Protein AF-A0A7C6NP45-F1 (afdb_monomer)

pLDDT: mean 85.66, std 11.0, range [50.69, 97.44]

Secondary structure (DSSP, 8-state):
-HHHHHHHHHHHHHHHHHHHHHHHHHHHHHHHHHHHHHHHHHHHHHHHHHHHHHHHHHHHHTTPPEEEEEE-TTSSEEEEEETTS-EEEEEPPTT-

Solvent-accessible surface area (backbone atoms only — not comparable to full-atom values): 5478 Å² total; per-residue (Å²): 109,74,68,61,52,51,53,53,53,53,53,51,52,55,54,61,67,57,54,67,58,54,57,54,54,51,52,52,50,52,51,50,52,53,51,48,54,52,50,54,51,50,50,53,51,48,54,53,49,53,52,38,51,52,55,50,52,53,32,56,76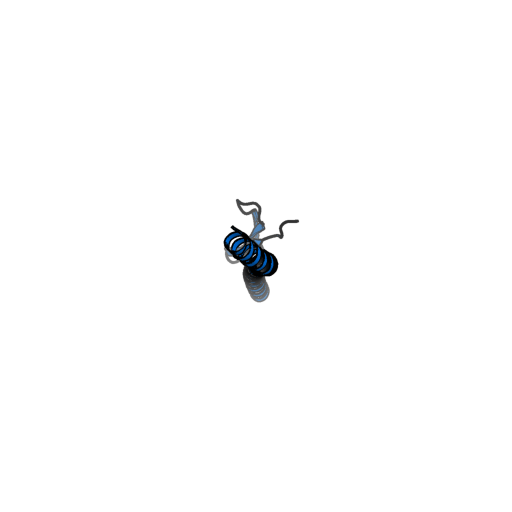,69,68,48,46,80,75,49,73,43,73,38,96,82,68,50,32,34,40,36,31,33,68,84,73,49,76,46,64,49,73,53,62,100,82,107

Nearest PDB structures (foldseek):
  3k8r-assembly1_B  TM=7.438E-01  e=5.527E-01  Rhodospirillum rubrum ATCC 11170
  2x8n-assembly1_A  TM=5.536E-01  e=4.846E-01  Chromobacterium violaceum ATCC 12472
  4jpd-assembly1_A  TM=4.146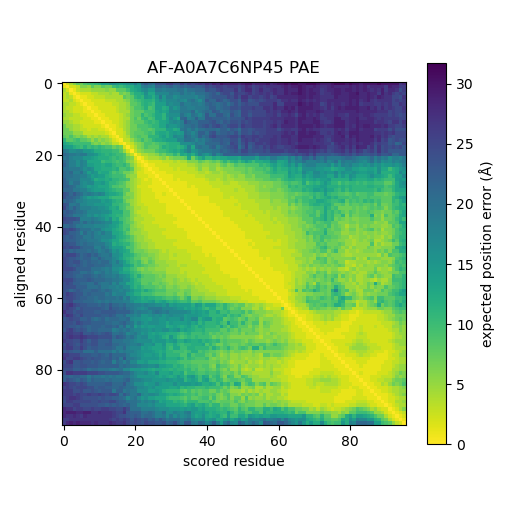E-01  e=4.249E-01  Burkholderia cenocepacia J2315
  1zsw-assembly1_A  TM=4.793E-01  e=9.339E+00  Bacillus cereus ATCC 14579
  5gjq-assembly1_J  TM=3.763E-01  e=6.722E+00  Homo sapiens

Mean predicted aligned error: 11.63 Å

Sequence (96 aa):
MKRFFTTIVLAAMIILAGCTDLDDVQRQLDELKARLKSVEQLTSNANSEITSIKALIDAVNKKLSVVSYKELADKSGYELTLSDGGKITLKHGAKG

Radius of gyration: 28.8 Å; Cα contacts (8 Å, |Δi|>4): 61; chains: 1; bounding box: 62×21×78 Å

Structure (mmCIF, N/CA/C/O backbone):
data_AF-A0A7C6NP45-F1
#
_entry.id   AF-A0A7C6NP45-F1
#
loop_
_atom_site.group_PDB
_atom_site.id
_atom_site.type_symbol
_atom_site.label_atom_id
_atom_site.label_alt_id
_atom_site.label_comp_id
_atom_site.label_asym_id
_atom_site.labe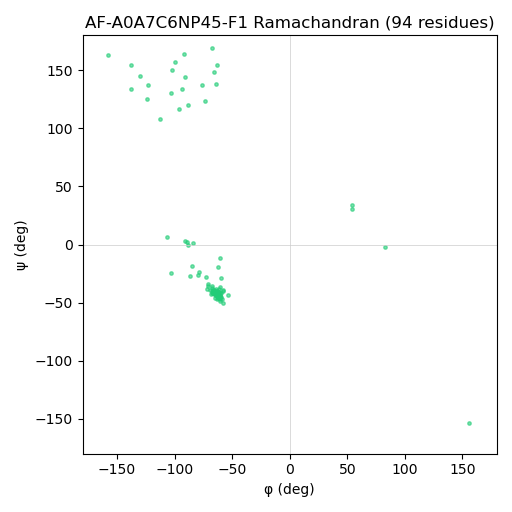l_entity_id
_atom_site.label_seq_id
_atom_site.pdbx_PDB_ins_code
_atom_site.Cartn_x
_atom_site.Cartn_y
_atom_site.Cartn_z
_atom_site.occupancy
_atom_site.B_iso_or_equiv
_atom_site.auth_seq_id
_atom_site.auth_comp_id
_atom_site.auth_asym_id
_atom_site.auth_atom_id
_atom_site.pdbx_PDB_model_num
ATOM 1 N N . MET A 1 1 ? 39.974 9.590 -53.959 1.00 56.81 1 MET A N 1
ATOM 2 C CA 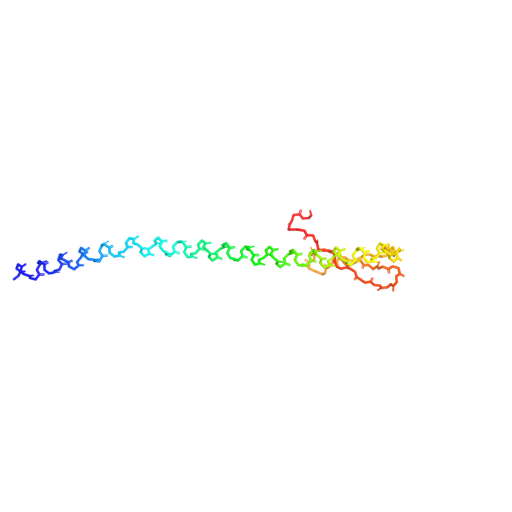. MET A 1 1 ? 38.918 8.614 -53.595 1.00 56.81 1 MET A CA 1
ATOM 3 C C . MET A 1 1 ? 39.355 7.576 -52.561 1.00 56.81 1 MET A C 1
ATOM 5 O O . MET A 1 1 ? 38.641 7.434 -51.581 1.00 56.81 1 MET A O 1
ATOM 9 N N . LYS A 1 2 ? 40.518 6.909 -52.692 1.00 60.75 2 LYS A N 1
ATOM 10 C CA . LYS A 1 2 ? 40.954 5.871 -51.725 1.00 60.75 2 LYS A CA 1
ATOM 11 C C . LYS A 1 2 ? 40.967 6.330 -50.255 1.00 60.75 2 LYS A C 1
ATOM 13 O O . LYS A 1 2 ? 40.446 5.619 -49.414 1.00 60.75 2 LYS A O 1
ATOM 18 N N . ARG A 1 3 ? 41.470 7.538 -49.956 1.00 66.12 3 ARG A N 1
ATOM 19 C CA . ARG A 1 3 ? 41.552 8.054 -48.570 1.00 66.12 3 ARG A CA 1
ATOM 20 C C . ARG A 1 3 ? 40.203 8.417 -47.946 1.00 66.12 3 ARG A C 1
ATOM 22 O O . ARG A 1 3 ? 40.022 8.176 -46.763 1.00 66.12 3 ARG A O 1
ATOM 29 N N . PHE A 1 4 ? 39.260 8.908 -48.753 1.00 76.19 4 PHE A N 1
ATOM 30 C CA . PHE A 1 4 ? 37.878 9.157 -48.324 1.00 76.19 4 PHE A CA 1
ATOM 31 C C . PHE A 1 4 ? 37.147 7.853 -47.983 1.00 76.19 4 PHE A C 1
ATOM 33 O O . PHE A 1 4 ? 36.429 7.780 -46.990 1.00 76.19 4 PHE A O 1
ATOM 40 N N . PHE A 1 5 ? 37.378 6.801 -48.771 1.00 77.56 5 PHE A N 1
ATOM 41 C CA . PHE A 1 5 ? 36.843 5.473 -48.476 1.00 77.56 5 PHE A CA 1
ATOM 42 C C . PHE A 1 5 ? 37.414 4.911 -47.169 1.00 77.56 5 PHE A C 1
ATOM 44 O O . PHE A 1 5 ? 36.664 4.406 -46.340 1.00 77.56 5 PHE A O 1
ATOM 51 N N . THR A 1 6 ? 38.723 5.059 -46.942 1.00 80.06 6 THR A N 1
ATOM 52 C CA . THR A 1 6 ? 39.369 4.607 -45.701 1.00 80.06 6 THR A CA 1
ATOM 53 C C . THR A 1 6 ? 38.810 5.315 -44.463 1.00 80.06 6 THR A C 1
ATOM 55 O O . THR A 1 6 ? 38.562 4.660 -43.455 1.00 80.06 6 THR A O 1
ATOM 58 N N . THR A 1 7 ? 38.552 6.625 -44.532 1.00 83.12 7 THR A N 1
ATOM 59 C CA . THR A 1 7 ? 37.968 7.375 -43.407 1.00 83.12 7 THR A CA 1
ATOM 60 C C . THR A 1 7 ? 36.524 6.975 -43.104 1.00 83.12 7 THR A C 1
ATOM 62 O O . THR A 1 7 ? 36.160 6.884 -41.937 1.00 83.12 7 THR A O 1
ATOM 65 N N . ILE A 1 8 ? 35.713 6.683 -44.128 1.00 83.81 8 ILE A N 1
ATOM 66 C CA . ILE A 1 8 ? 34.320 6.240 -43.943 1.00 83.81 8 ILE A CA 1
ATOM 67 C C . ILE A 1 8 ? 34.273 4.851 -43.294 1.00 83.81 8 ILE A C 1
ATOM 69 O O . ILE A 1 8 ? 33.489 4.627 -42.377 1.00 83.81 8 ILE A O 1
ATOM 73 N N . VAL A 1 9 ? 35.148 3.936 -43.720 1.00 81.75 9 VAL A N 1
ATOM 74 C CA . VAL A 1 9 ? 35.242 2.586 -43.141 1.00 81.75 9 VAL A CA 1
ATOM 75 C C . VAL A 1 9 ? 35.678 2.637 -41.674 1.00 81.75 9 VAL A C 1
ATOM 77 O O . VAL A 1 9 ? 35.107 1.933 -40.845 1.00 81.75 9 VAL A O 1
ATOM 80 N N . LEU A 1 10 ? 36.636 3.502 -41.328 1.00 78.31 10 LEU A N 1
ATOM 81 C CA . LEU A 1 10 ? 37.089 3.662 -39.944 1.00 78.31 10 LEU A CA 1
ATOM 82 C C . LEU A 1 10 ? 35.990 4.257 -39.046 1.00 78.31 10 LEU A C 1
ATOM 84 O O . LEU A 1 10 ? 35.778 3.776 -37.937 1.00 78.31 10 LEU A O 1
ATOM 88 N N . ALA A 1 11 ? 35.248 5.253 -39.541 1.00 78.75 11 ALA A N 1
ATOM 89 C CA . ALA A 1 11 ? 34.110 5.828 -38.825 1.00 78.75 11 ALA A CA 1
ATOM 90 C C . ALA A 1 11 ? 32.985 4.800 -38.612 1.00 78.75 11 ALA A C 1
ATOM 92 O O . ALA A 1 11 ? 32.432 4.716 -37.519 1.00 78.75 11 ALA A O 1
ATOM 93 N N . ALA A 1 12 ? 32.692 3.967 -39.616 1.00 75.25 12 ALA A N 1
ATOM 94 C 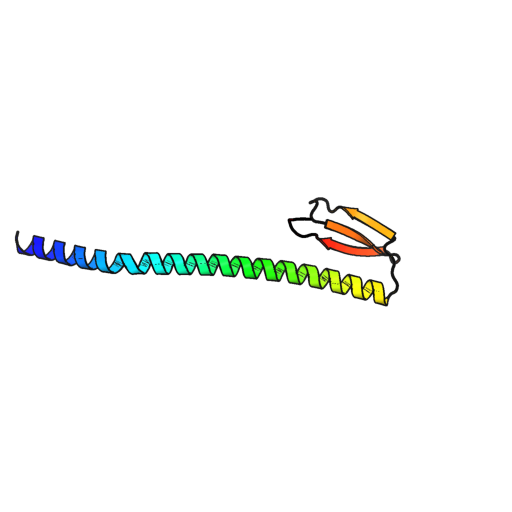CA . ALA A 1 12 ? 31.704 2.896 -39.496 1.00 75.25 12 ALA A CA 1
ATOM 95 C C . ALA A 1 12 ? 32.105 1.845 -38.444 1.00 75.25 12 ALA A C 1
ATOM 97 O O . ALA A 1 12 ? 31.256 1.419 -37.668 1.00 75.25 12 ALA A O 1
ATOM 98 N N . MET A 1 13 ? 33.388 1.472 -38.352 1.00 70.44 13 MET A N 1
ATOM 99 C CA . MET A 1 13 ? 33.862 0.549 -37.307 1.00 70.44 13 MET A CA 1
ATOM 100 C C . MET A 1 13 ? 33.710 1.125 -35.892 1.00 70.44 13 MET A C 1
ATOM 102 O O . MET A 1 13 ? 33.333 0.395 -34.979 1.00 70.44 13 MET A O 1
ATOM 106 N N . ILE A 1 14 ? 33.957 2.427 -35.706 1.00 70.12 14 ILE A N 1
ATOM 107 C CA . ILE A 1 14 ? 33.796 3.098 -34.404 1.00 70.12 14 ILE A CA 1
ATOM 108 C C . ILE A 1 14 ? 32.318 3.128 -33.984 1.00 70.12 14 ILE A C 1
ATOM 110 O O . ILE A 1 14 ? 32.001 2.873 -32.825 1.00 70.12 14 ILE A O 1
ATOM 114 N N . ILE A 1 15 ? 31.406 3.384 -34.926 1.00 69.31 15 ILE A N 1
ATOM 115 C CA . ILE A 1 15 ? 29.958 3.398 -34.665 1.00 69.31 15 ILE A CA 1
ATOM 116 C C . ILE A 1 15 ? 29.446 1.992 -34.311 1.00 69.31 15 ILE A C 1
ATOM 118 O O . ILE A 1 15 ? 28.632 1.848 -33.400 1.00 69.31 15 ILE A O 1
ATOM 122 N N . LEU A 1 16 ? 29.950 0.953 -34.988 1.00 63.78 16 LEU A N 1
ATOM 123 C CA . LEU A 1 16 ? 29.577 -0.439 -34.716 1.00 63.78 16 LEU A CA 1
ATOM 124 C C . LEU A 1 16 ? 30.078 -0.929 -33.349 1.00 63.78 16 LEU A C 1
ATOM 126 O O . LEU A 1 16 ? 29.360 -1.668 -32.684 1.00 63.78 16 LEU A O 1
ATOM 130 N N . ALA A 1 17 ? 31.260 -0.490 -32.904 1.00 64.00 17 ALA A N 1
ATOM 131 C CA . ALA A 1 17 ? 31.780 -0.816 -31.574 1.00 64.00 17 ALA A CA 1
ATOM 132 C C . ALA A 1 17 ? 31.052 -0.071 -30.437 1.00 64.00 17 ALA A C 1
ATOM 134 O O . ALA A 1 17 ? 30.985 -0.577 -29.324 1.00 64.00 17 ALA A O 1
ATOM 135 N N . GLY A 1 18 ? 30.499 1.120 -30.700 1.00 62.44 18 GLY A N 1
ATOM 136 C CA . GLY A 1 18 ? 29.785 1.920 -29.697 1.00 62.44 18 GLY A CA 1
ATOM 137 C C . GLY A 1 18 ? 28.305 1.563 -29.499 1.00 62.44 18 GLY A C 1
ATOM 138 O O . GLY A 1 18 ? 27.731 1.929 -28.478 1.00 62.44 18 GLY A O 1
ATOM 139 N N . CYS A 1 19 ? 27.670 0.865 -30.449 1.00 62.38 19 CYS A N 1
ATOM 140 C CA . CYS A 1 19 ? 26.242 0.526 -30.355 1.00 62.38 19 CYS A CA 1
ATOM 141 C C . CYS A 1 19 ? 25.938 -0.656 -29.421 1.00 62.38 19 CYS A C 1
ATOM 143 O O . CYS A 1 19 ? 24.825 -0.744 -28.918 1.00 62.38 19 CYS A O 1
ATOM 145 N N . THR A 1 20 ? 26.887 -1.560 -29.162 1.00 59.88 20 THR A N 1
ATOM 146 C CA . THR A 1 20 ? 26.600 -2.809 -28.430 1.00 59.88 20 THR A CA 1
ATOM 147 C C . THR A 1 20 ? 26.515 -2.655 -26.910 1.00 59.88 20 THR A C 1
ATOM 149 O O . THR A 1 20 ? 25.805 -3.428 -26.276 1.00 59.88 20 THR A O 1
ATOM 152 N N . ASP A 1 21 ? 27.182 -1.661 -26.318 1.00 64.38 21 ASP A N 1
ATOM 153 C CA . ASP A 1 21 ? 27.138 -1.423 -24.863 1.00 64.38 21 ASP A CA 1
ATOM 154 C C . ASP A 1 21 ? 25.950 -0.547 -24.431 1.00 64.38 21 ASP A C 1
ATOM 156 O O . ASP A 1 21 ? 25.459 -0.659 -23.308 1.00 64.38 21 ASP A O 1
ATOM 160 N N . LEU A 1 22 ? 25.452 0.320 -25.318 1.00 71.38 22 LEU A N 1
ATOM 161 C CA . LEU A 1 22 ? 24.358 1.238 -24.987 1.00 71.38 22 LEU A CA 1
ATOM 162 C C . LEU A 1 22 ? 23.029 0.501 -24.774 1.00 71.38 22 LEU A C 1
ATOM 164 O O . LEU A 1 22 ? 22.301 0.833 -23.837 1.00 71.38 22 LEU A O 1
ATOM 168 N N . ASP A 1 23 ? 22.745 -0.519 -25.584 1.00 78.06 23 ASP A N 1
ATOM 169 C CA . ASP A 1 23 ? 21.518 -1.315 -25.472 1.00 78.06 23 ASP A CA 1
ATOM 170 C C . ASP A 1 23 ? 21.486 -2.143 -24.177 1.00 78.06 23 ASP A C 1
ATOM 172 O O . ASP A 1 23 ? 20.448 -2.226 -23.513 1.00 78.06 23 ASP A O 1
ATOM 176 N N . ASP A 1 24 ? 22.616 -2.729 -23.766 1.00 83.06 24 ASP A N 1
ATOM 177 C CA . ASP A 1 24 ? 22.658 -3.527 -22.535 1.00 83.06 24 ASP A CA 1
ATOM 178 C C . ASP A 1 24 ? 22.561 -2.643 -21.283 1.00 83.06 24 ASP A C 1
ATOM 180 O O . ASP A 1 24 ? 21.826 -2.972 -20.350 1.00 83.06 24 ASP A O 1
ATOM 184 N N . VAL A 1 25 ? 23.190 -1.461 -21.291 1.00 84.12 25 VAL A N 1
ATOM 185 C CA . VAL A 1 25 ? 23.035 -0.465 -20.218 1.00 84.12 25 VAL A CA 1
ATOM 186 C C . VAL A 1 25 ? 21.586 0.019 -20.110 1.00 84.12 25 VAL A C 1
ATOM 188 O O . VAL A 1 25 ? 21.058 0.136 -19.002 1.00 84.12 25 VAL A O 1
ATOM 191 N N . GLN A 1 26 ? 20.911 0.270 -21.235 1.00 85.62 26 GLN A N 1
ATOM 192 C CA . GLN A 1 26 ? 19.492 0.636 -21.235 1.00 85.62 26 GLN A CA 1
ATOM 193 C C . GLN A 1 26 ? 18.621 -0.483 -20.660 1.00 85.62 26 GLN A C 1
ATOM 195 O O . GLN A 1 26 ? 17.769 -0.219 -19.809 1.00 85.62 26 GLN A O 1
ATOM 200 N N . ARG A 1 27 ? 18.878 -1.738 -21.045 1.00 87.56 27 ARG A N 1
ATOM 201 C CA . ARG A 1 27 ? 18.139 -2.891 -20.523 1.00 87.56 27 ARG A CA 1
ATOM 202 C C . ARG A 1 27 ? 18.322 -3.058 -19.015 1.00 87.56 27 ARG A C 1
ATOM 204 O O . ARG A 1 27 ? 17.339 -3.266 -18.305 1.00 87.56 27 ARG A O 1
ATOM 211 N N . GLN A 1 28 ? 19.550 -2.915 -18.517 1.00 90.88 28 GLN A N 1
ATOM 212 C CA . GLN A 1 28 ? 19.834 -2.954 -17.080 1.00 90.88 28 GLN A CA 1
ATOM 213 C C . GLN A 1 28 ? 19.128 -1.809 -16.340 1.00 90.88 28 GLN A C 1
ATOM 215 O O . GLN A 1 28 ? 18.527 -2.030 -15.289 1.00 90.88 28 GLN A O 1
ATOM 220 N N . LEU A 1 29 ? 19.136 -0.591 -16.894 1.00 92.19 29 LEU A N 1
ATOM 221 C CA . LEU A 1 29 ? 18.418 0.547 -16.313 1.00 92.19 29 LEU A CA 1
ATOM 222 C C . LEU A 1 29 ? 16.912 0.298 -16.225 1.00 92.19 29 LEU A C 1
ATOM 224 O O . LEU A 1 29 ? 16.297 0.633 -15.212 1.00 92.19 29 LEU A O 1
ATOM 228 N N . ASP A 1 30 ? 16.310 -0.284 -17.256 1.00 94.38 30 ASP A N 1
ATOM 229 C CA . ASP A 1 30 ? 14.877 -0.567 -17.258 1.00 94.38 30 ASP A CA 1
ATOM 230 C C . ASP A 1 30 ? 14.509 -1.702 -16.294 1.00 94.38 30 ASP A C 1
ATOM 232 O O . ASP A 1 30 ? 13.497 -1.602 -15.593 1.00 94.38 30 ASP A O 1
ATOM 236 N N . GLU A 1 31 ? 15.364 -2.717 -16.150 1.00 95.50 31 GLU A N 1
ATOM 237 C CA . GLU A 1 31 ? 15.212 -3.735 -15.106 1.00 95.50 31 GLU A CA 1
ATOM 238 C C . GLU A 1 31 ? 15.298 -3.115 -13.703 1.00 95.50 31 GLU A C 1
ATOM 240 O O . GLU A 1 31 ? 14.447 -3.378 -12.848 1.00 95.50 31 GLU A O 1
ATOM 245 N N . LEU A 1 32 ? 16.286 -2.247 -13.462 1.00 95.31 32 LEU A N 1
ATOM 246 C CA . LEU A 1 32 ? 16.443 -1.556 -12.184 1.00 95.31 32 LEU A CA 1
ATOM 247 C C . LEU A 1 32 ? 15.219 -0.694 -11.861 1.00 95.31 32 LEU A C 1
ATOM 249 O O . LEU A 1 32 ? 14.719 -0.756 -10.738 1.00 95.31 32 LEU A O 1
ATOM 253 N N . LYS A 1 33 ? 14.690 0.060 -12.833 1.00 95.25 33 LYS A N 1
ATOM 254 C CA . LYS A 1 33 ? 13.451 0.838 -12.659 1.00 95.25 33 LYS A CA 1
ATOM 255 C C . LYS A 1 33 ? 12.261 -0.059 -12.325 1.00 95.25 33 LYS A C 1
ATOM 257 O O . LYS A 1 33 ? 11.483 0.273 -11.431 1.00 95.25 33 LYS A O 1
ATOM 262 N N . ALA A 1 34 ? 12.112 -1.191 -13.013 1.00 96.81 34 ALA A N 1
ATOM 263 C CA . ALA A 1 34 ? 11.022 -2.130 -12.755 1.00 96.81 34 ALA A CA 1
ATOM 264 C C . ALA A 1 34 ? 11.105 -2.710 -11.335 1.00 96.81 34 ALA A C 1
ATOM 266 O O . ALA A 1 34 ? 10.104 -2.753 -10.614 1.00 96.81 34 ALA A O 1
ATOM 267 N N . ARG A 1 35 ? 12.311 -3.090 -10.898 1.00 97.06 35 ARG A N 1
ATOM 268 C CA . ARG A 1 35 ? 12.564 -3.580 -9.539 1.00 97.06 35 ARG A CA 1
ATOM 269 C C . ARG A 1 35 ? 12.322 -2.500 -8.489 1.00 97.06 35 ARG A C 1
ATOM 271 O O . ARG A 1 35 ? 11.670 -2.790 -7.491 1.00 97.06 35 ARG A O 1
ATOM 278 N N . LEU A 1 36 ? 12.777 -1.268 -8.727 1.00 97.44 36 LEU A N 1
ATOM 279 C CA . LEU A 1 36 ? 12.538 -0.129 -7.836 1.00 97.44 36 LEU A CA 1
ATOM 280 C C . LEU A 1 36 ? 11.035 0.097 -7.641 1.00 97.44 36 LEU A C 1
ATOM 282 O O . LEU A 1 36 ? 10.560 0.099 -6.509 1.00 97.44 36 LEU A O 1
ATOM 286 N N . LYS A 1 37 ? 10.272 0.161 -8.738 1.00 96.75 37 LYS A N 1
ATOM 287 C CA . LYS A 1 37 ? 8.813 0.315 -8.697 1.00 96.75 37 LYS A CA 1
ATOM 288 C C . LYS A 1 37 ? 8.136 -0.815 -7.917 1.00 96.75 37 LYS A C 1
ATOM 290 O O . LY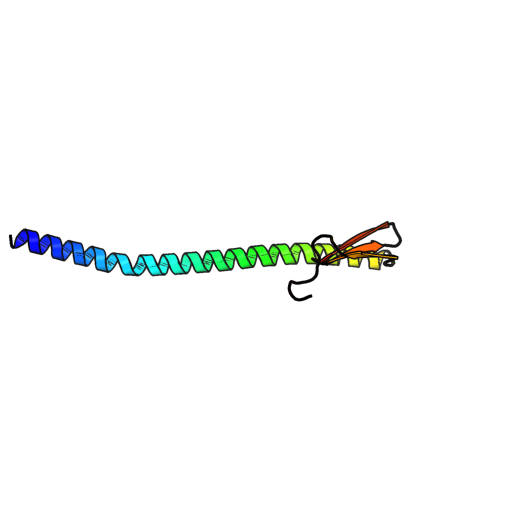S A 1 37 ? 7.204 -0.577 -7.153 1.00 96.75 37 LYS A O 1
ATOM 295 N N . SER A 1 38 ? 8.606 -2.052 -8.084 1.00 95.75 38 SER A N 1
ATOM 296 C CA . SER A 1 38 ? 8.090 -3.192 -7.320 1.00 95.75 38 SER A CA 1
ATOM 297 C C . SER A 1 38 ? 8.382 -3.066 -5.822 1.00 95.75 38 SER A C 1
ATOM 299 O O . SER A 1 38 ? 7.525 -3.409 -5.008 1.00 95.75 38 SER A O 1
ATOM 301 N N . VAL A 1 39 ? 9.570 -2.585 -5.446 1.00 97.44 39 VAL A N 1
ATOM 302 C CA . VAL A 1 39 ? 9.957 -2.373 -4.043 1.00 97.44 39 VAL A CA 1
ATOM 303 C C . VAL A 1 39 ? 9.154 -1.234 -3.417 1.00 97.44 39 VAL A C 1
ATOM 305 O O . VAL A 1 39 ? 8.671 -1.380 -2.294 1.00 97.44 39 VAL A O 1
ATOM 308 N N . GLU A 1 40 ? 8.953 -0.130 -4.137 1.00 96.44 40 GLU A N 1
ATOM 309 C CA . GLU A 1 40 ? 8.110 0.988 -3.697 1.00 96.44 40 GLU A CA 1
ATOM 310 C C . GLU A 1 40 ? 6.671 0.527 -3.440 1.00 96.44 40 GLU A C 1
ATOM 312 O O . GLU A 1 40 ? 6.109 0.799 -2.375 1.00 96.44 40 GLU A O 1
ATOM 317 N N . GLN A 1 41 ? 6.098 -0.249 -4.366 1.00 95.00 41 GLN A N 1
ATOM 318 C CA . GLN A 1 41 ? 4.754 -0.802 -4.211 1.00 95.00 41 GLN A CA 1
ATOM 319 C C . GLN A 1 41 ? 4.662 -1.752 -3.010 1.00 95.00 41 GLN A C 1
ATOM 321 O O . GLN A 1 41 ? 3.722 -1.654 -2.221 1.00 95.00 41 GLN A O 1
ATOM 326 N N . LEU A 1 42 ? 5.637 -2.652 -2.844 1.00 94.50 42 LEU A N 1
ATOM 327 C CA . LEU A 1 42 ? 5.656 -3.598 -1.728 1.00 94.50 42 LEU A CA 1
ATOM 328 C C . LEU A 1 42 ? 5.779 -2.873 -0.382 1.00 94.50 42 LEU A C 1
ATOM 330 O O . LEU A 1 42 ? 5.081 -3.217 0.568 1.00 94.50 42 LEU A O 1
ATOM 334 N N . THR A 1 43 ? 6.613 -1.836 -0.318 1.00 95.75 43 THR A N 1
ATOM 335 C CA . THR A 1 43 ? 6.795 -1.010 0.883 1.00 95.75 43 THR A CA 1
ATOM 336 C C . THR A 1 43 ? 5.514 -0.253 1.230 1.00 95.75 43 THR A C 1
ATOM 338 O O . THR A 1 43 ? 5.115 -0.207 2.393 1.00 95.75 43 THR A O 1
ATOM 341 N N . SER A 1 44 ? 4.832 0.309 0.228 1.00 93.00 44 SER A N 1
ATOM 342 C CA . SER A 1 44 ? 3.542 0.981 0.415 1.00 93.00 44 SER A CA 1
ATOM 343 C C . SER A 1 44 ? 2.479 0.024 0.965 1.00 93.00 44 SER A C 1
ATOM 345 O O . SER A 1 44 ? 1.821 0.335 1.962 1.00 93.00 44 SER A O 1
ATOM 347 N N . ASN A 1 45 ? 2.372 -1.172 0.377 1.00 90.00 45 ASN A N 1
ATOM 348 C CA . ASN A 1 45 ? 1.451 -2.209 0.836 1.00 90.00 45 ASN A CA 1
ATOM 349 C C . ASN A 1 45 ? 1.765 -2.629 2.280 1.00 90.00 45 ASN A C 1
ATOM 351 O O . ASN A 1 45 ? 0.874 -2.603 3.126 1.00 90.00 45 ASN A O 1
ATOM 355 N N . ALA A 1 46 ? 3.034 -2.916 2.588 1.00 91.06 46 ALA A N 1
ATOM 356 C CA . ALA A 1 46 ? 3.465 -3.308 3.928 1.00 91.06 46 ALA A CA 1
ATOM 357 C C . ALA A 1 46 ? 3.160 -2.226 4.977 1.00 91.06 46 ALA A C 1
ATOM 359 O O . ALA A 1 46 ? 2.666 -2.536 6.059 1.00 91.06 46 ALA A O 1
ATOM 360 N N . ASN A 1 47 ? 3.383 -0.946 4.663 1.00 94.00 47 ASN A N 1
ATOM 361 C CA . ASN A 1 47 ? 3.047 0.157 5.568 1.00 94.00 47 ASN A CA 1
ATOM 362 C C . ASN A 1 47 ? 1.537 0.241 5.846 1.00 94.00 47 ASN A C 1
ATOM 364 O O . ASN A 1 47 ? 1.126 0.476 6.989 1.00 94.00 47 ASN A O 1
ATOM 368 N N . SER A 1 48 ? 0.707 0.026 4.821 1.00 88.62 48 SER A N 1
ATOM 369 C CA . SER A 1 48 ? -0.748 -0.040 4.982 1.00 88.62 48 SER A CA 1
ATOM 370 C C . SER A 1 48 ? -1.156 -1.220 5.869 1.00 88.62 48 SER A C 1
ATOM 372 O O . SER A 1 48 ? -1.933 -1.036 6.802 1.00 88.62 48 SER A O 1
ATOM 374 N N . GLU A 1 49 ? -0.610 -2.411 5.622 1.00 89.94 49 GLU A N 1
ATOM 375 C CA . GLU A 1 49 ? -0.903 -3.617 6.404 1.00 89.94 49 GLU A CA 1
ATOM 376 C C . GLU A 1 49 ? -0.460 -3.480 7.866 1.00 89.94 49 GLU A C 1
ATOM 378 O O . GLU A 1 49 ? -1.238 -3.777 8.771 1.00 89.94 49 GLU A O 1
ATOM 383 N N . ILE A 1 50 ? 0.741 -2.948 8.127 1.00 93.94 50 ILE A N 1
ATOM 384 C CA . ILE A 1 50 ? 1.239 -2.672 9.487 1.00 93.94 50 ILE A CA 1
ATOM 385 C C . ILE A 1 50 ? 0.291 -1.732 10.236 1.00 93.94 50 ILE A C 1
ATOM 387 O O . ILE A 1 50 ? 0.054 -1.915 11.431 1.00 93.94 50 ILE A O 1
ATOM 391 N N . THR A 1 51 ? -0.255 -0.728 9.551 1.00 90.75 51 THR A N 1
ATOM 392 C CA . THR A 1 51 ? -1.199 0.219 10.155 1.00 90.75 51 THR A CA 1
ATOM 393 C C . THR A 1 51 ? -2.485 -0.492 10.572 1.00 90.75 51 THR A C 1
ATOM 395 O O . THR A 1 51 ? -2.929 -0.333 11.711 1.00 90.75 51 THR A O 1
ATOM 398 N N . SER A 1 52 ? -3.040 -1.338 9.700 1.00 89.56 52 SER A N 1
ATOM 399 C CA . SER A 1 52 ? -4.208 -2.164 10.021 1.00 89.56 52 SER A CA 1
ATOM 400 C C . SER A 1 52 ? -3.923 -3.136 11.173 1.00 89.56 52 SER A C 1
ATOM 402 O O . SER A 1 52 ? -4.725 -3.234 12.098 1.00 89.56 52 SER A O 1
ATOM 404 N N . ILE A 1 53 ? -2.763 -3.804 11.179 1.00 92.25 53 ILE A N 1
ATOM 405 C CA . ILE A 1 53 ? -2.361 -4.730 12.252 1.00 92.25 53 ILE A CA 1
ATOM 406 C C . ILE A 1 53 ? -2.253 -4.004 13.596 1.00 92.25 53 ILE A C 1
ATOM 408 O O . ILE A 1 53 ? -2.768 -4.500 14.596 1.00 92.25 53 ILE A O 1
ATOM 412 N N . LYS A 1 54 ? -1.631 -2.819 13.640 1.00 92.38 54 LYS A N 1
ATOM 413 C CA . LYS A 1 54 ? -1.550 -2.014 14.871 1.00 92.38 54 LYS A CA 1
ATOM 414 C C . LYS A 1 54 ? -2.934 -1.648 15.399 1.00 92.38 54 LYS A C 1
ATOM 416 O O . LYS A 1 54 ? -3.191 -1.831 16.584 1.00 92.38 54 LYS A O 1
ATOM 421 N N . ALA A 1 55 ? -3.834 -1.210 14.520 1.00 88.38 55 ALA A N 1
ATOM 422 C CA . ALA A 1 55 ? -5.201 -0.881 14.910 1.00 88.38 55 ALA A CA 1
ATOM 423 C C . ALA A 1 55 ? -5.954 -2.103 15.472 1.00 88.38 55 ALA A C 1
ATOM 425 O O . ALA A 1 55 ? -6.684 -1.984 16.455 1.00 88.38 55 ALA A O 1
ATOM 426 N N . LEU A 1 56 ? -5.740 -3.289 14.893 1.00 87.81 56 LEU A N 1
ATOM 427 C CA . LEU A 1 56 ? -6.309 -4.539 15.403 1.00 87.81 56 LEU A CA 1
ATOM 428 C C . LEU A 1 56 ? -5.726 -4.925 16.770 1.00 87.81 56 LEU A C 1
ATOM 430 O O . LEU A 1 56 ? -6.480 -5.320 17.656 1.00 87.81 56 LEU A O 1
ATOM 434 N N . ILE A 1 57 ? -4.414 -4.779 16.974 1.00 91.75 57 ILE A N 1
ATOM 435 C CA . ILE A 1 57 ? -3.766 -5.023 18.275 1.00 91.75 57 ILE A CA 1
ATOM 436 C C . ILE A 1 57 ? -4.344 -4.091 19.346 1.00 91.75 57 ILE A C 1
ATOM 438 O O . ILE A 1 57 ? -4.686 -4.546 20.437 1.00 91.75 57 ILE A O 1
ATOM 442 N N . ASP A 1 58 ? -4.510 -2.806 19.033 1.00 89.31 58 ASP A N 1
ATOM 443 C CA . ASP A 1 58 ? -5.115 -1.839 19.950 1.00 89.31 58 ASP A CA 1
ATOM 444 C C . ASP A 1 58 ? -6.563 -2.206 20.288 1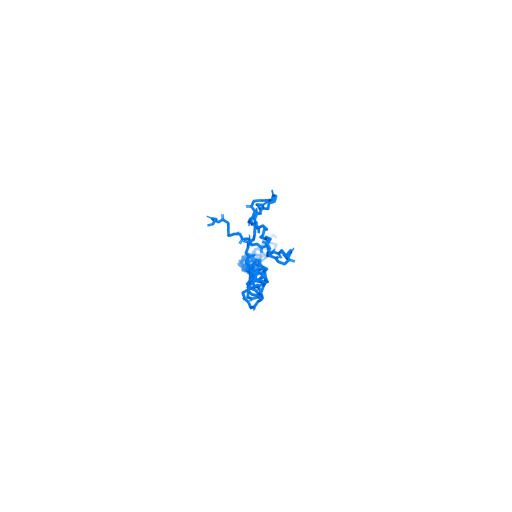.00 89.31 58 ASP A C 1
ATOM 446 O O . ASP A 1 58 ? -6.965 -2.125 21.451 1.00 89.31 58 ASP A O 1
ATOM 450 N N . ALA A 1 59 ? -7.334 -2.658 19.296 1.00 86.31 59 ALA A N 1
ATOM 451 C CA . ALA A 1 59 ? -8.696 -3.132 19.505 1.00 86.31 59 ALA A CA 1
ATOM 452 C C . ALA A 1 59 ? -8.740 -4.349 20.440 1.00 86.31 59 ALA A C 1
ATOM 454 O O . ALA A 1 59 ? -9.520 -4.358 21.393 1.00 86.31 59 ALA A O 1
ATOM 455 N N . VAL A 1 60 ? -7.857 -5.332 20.236 1.00 88.19 60 VAL A N 1
ATOM 456 C CA . VAL A 1 60 ? -7.737 -6.512 21.107 1.00 88.19 60 VAL A CA 1
ATOM 457 C C . VAL A 1 60 ? -7.352 -6.110 22.532 1.00 88.19 60 VAL A C 1
ATOM 459 O O . VAL A 1 60 ? -7.997 -6.548 23.485 1.00 88.19 60 VAL A O 1
ATOM 462 N N . ASN A 1 61 ? -6.360 -5.230 22.694 1.00 90.38 61 ASN A N 1
ATOM 463 C CA . ASN A 1 61 ? -5.919 -4.747 24.007 1.00 90.38 61 ASN A CA 1
ATOM 464 C C . ASN A 1 61 ? -7.040 -4.022 24.765 1.00 90.38 61 ASN A C 1
ATOM 466 O O . ASN A 1 61 ? -7.176 -4.172 25.979 1.00 90.38 61 ASN A O 1
ATOM 470 N N . LYS A 1 62 ? -7.878 -3.273 24.044 1.00 90.75 62 LYS A N 1
ATOM 471 C CA . LYS A 1 62 ? -9.053 -2.582 24.590 1.00 90.75 62 LYS A CA 1
ATOM 472 C C . LYS A 1 62 ? -10.298 -3.473 24.691 1.00 90.75 62 LYS A C 1
ATOM 474 O O . LYS A 1 62 ? -11.339 -2.992 25.130 1.00 90.75 62 LYS A O 1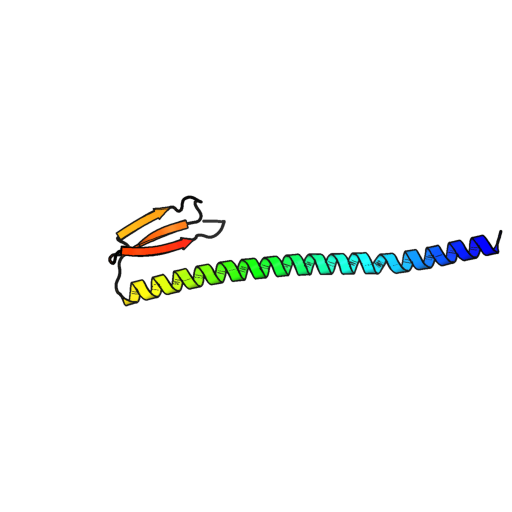
ATOM 479 N N . LYS A 1 63 ? -10.203 -4.758 24.319 1.00 89.31 63 LYS A N 1
ATOM 480 C CA . LYS A 1 63 ? -11.320 -5.721 24.260 1.00 89.31 63 LYS A CA 1
ATOM 481 C C . LYS A 1 63 ? -12.498 -5.224 23.414 1.00 89.31 63 LYS A C 1
ATOM 483 O O . LYS A 1 63 ? -13.654 -5.502 23.727 1.00 89.31 63 LYS A O 1
ATOM 488 N N . LEU A 1 64 ? -12.202 -4.475 22.357 1.00 86.38 64 LEU A N 1
ATOM 489 C CA . LEU A 1 64 ? -13.205 -3.977 21.428 1.00 86.38 64 LEU A CA 1
ATOM 490 C C . LEU A 1 64 ? -13.658 -5.107 20.511 1.00 86.38 64 LEU A C 1
ATOM 492 O O . LEU A 1 64 ? -12.843 -5.879 20.002 1.00 86.38 64 LEU A O 1
ATOM 496 N N . SER A 1 65 ? -14.963 -5.189 20.286 1.00 86.69 65 SER A N 1
ATOM 497 C CA . SER A 1 65 ? -15.553 -6.114 19.324 1.00 86.69 65 SER A CA 1
ATOM 498 C C . SER A 1 65 ? -15.925 -5.382 18.042 1.00 86.69 65 SER A C 1
ATOM 500 O O . SER A 1 65 ? -16.252 -4.195 18.057 1.00 86.69 65 SER A O 1
ATOM 502 N N . VAL A 1 66 ? -15.885 -6.092 16.914 1.00 90.06 66 VAL A N 1
ATOM 503 C CA . VAL A 1 66 ? -16.449 -5.582 15.660 1.00 90.06 66 VAL A CA 1
ATOM 504 C C . VAL A 1 66 ? -17.969 -5.649 15.768 1.00 90.06 66 VAL A C 1
ATOM 506 O O . VAL A 1 66 ? -18.526 -6.718 16.009 1.00 90.06 66 VAL A O 1
ATOM 509 N N . VAL A 1 67 ? -18.633 -4.509 15.588 1.00 94.62 67 VAL A N 1
ATOM 510 C CA . VAL A 1 67 ? -20.100 -4.396 15.658 1.00 94.62 67 VAL A CA 1
ATOM 511 C C . VAL A 1 67 ? -20.745 -4.301 14.280 1.00 94.62 67 VAL A C 1
ATOM 513 O O . VAL A 1 67 ? -21.904 -4.673 14.115 1.00 94.62 67 VAL A O 1
ATOM 516 N N . SER A 1 68 ? -20.007 -3.831 13.273 1.00 93.94 68 SER A N 1
ATOM 517 C CA . SER A 1 68 ? -20.459 -3.820 11.883 1.00 93.94 68 SER A CA 1
ATOM 518 C C . SER A 1 68 ? -19.279 -3.753 10.917 1.00 93.94 68 SER A C 1
ATOM 520 O O . SER A 1 68 ? -18.158 -3.407 11.295 1.00 93.94 68 SER A O 1
ATOM 522 N N . TYR A 1 69 ? -19.536 -4.083 9.654 1.00 93.81 69 TYR A N 1
ATOM 523 C CA . TYR A 1 69 ? -18.585 -3.898 8.567 1.00 93.81 69 TYR A CA 1
ATOM 524 C C . TYR A 1 69 ? -19.296 -3.348 7.332 1.00 93.81 69 TYR A C 1
ATOM 526 O O . TYR A 1 69 ? -20.496 -3.558 7.139 1.00 93.81 69 TYR A O 1
ATOM 534 N N . LYS A 1 70 ? -18.541 -2.648 6.489 1.00 95.06 70 LYS A N 1
ATOM 535 C CA . LYS A 1 70 ? -18.997 -2.131 5.201 1.00 95.06 70 LYS A CA 1
ATOM 536 C C . LYS A 1 70 ? -17.909 -2.351 4.157 1.00 95.06 70 LYS A C 1
ATOM 538 O O . LYS A 1 70 ? -16.751 -2.045 4.413 1.00 95.06 70 LYS A O 1
ATOM 543 N N . GLU A 1 71 ? -18.271 -2.856 2.984 1.00 94.69 71 GLU A N 1
ATOM 544 C CA . GLU A 1 71 ? -17.340 -2.946 1.854 1.00 94.69 71 GLU A CA 1
ATOM 545 C C . GLU A 1 71 ? -16.917 -1.540 1.390 1.00 94.69 71 GLU A C 1
ATOM 547 O O . GLU A 1 71 ? -17.728 -0.606 1.339 1.00 94.69 71 GLU A O 1
ATOM 552 N N . LEU A 1 72 ? -15.631 -1.373 1.083 1.00 93.38 72 LEU A N 1
ATOM 553 C CA . LEU A 1 72 ? -15.102 -0.125 0.545 1.00 93.38 72 LEU A CA 1
ATOM 554 C C . LEU A 1 72 ? -15.690 0.143 -0.846 1.00 93.38 72 LEU A C 1
ATOM 556 O O . LEU A 1 72 ? -15.965 -0.777 -1.613 1.00 93.38 72 LEU A O 1
ATOM 560 N N . ALA A 1 73 ? -15.859 1.419 -1.198 1.00 92.56 73 ALA A N 1
ATOM 561 C CA . ALA A 1 73 ? -16.471 1.811 -2.472 1.00 92.56 73 ALA A CA 1
ATOM 562 C C . ALA A 1 73 ? -15.703 1.291 -3.703 1.00 92.56 73 ALA A C 1
ATOM 564 O O . ALA A 1 73 ? -16.296 1.054 -4.752 1.00 92.56 73 ALA A O 1
ATOM 565 N N . ASP A 1 74 ? -14.392 1.107 -3.562 1.00 91.12 74 ASP A N 1
ATOM 566 C CA . ASP A 1 74 ? -13.492 0.593 -4.593 1.00 91.12 74 ASP A CA 1
ATOM 567 C C . ASP A 1 74 ? -13.368 -0.941 -4.591 1.00 91.12 74 ASP A C 1
ATOM 569 O O . ASP A 1 74 ? -12.604 -1.484 -5.388 1.00 91.12 74 ASP A O 1
ATOM 573 N N .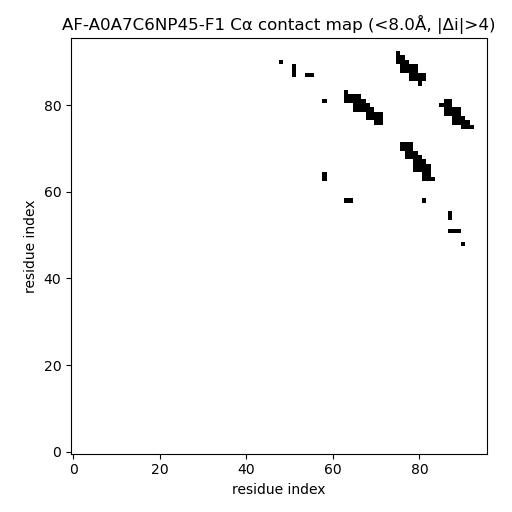 LYS A 1 75 ? -14.107 -1.640 -3.714 1.00 89.88 75 LYS A N 1
ATOM 574 C CA . LYS A 1 75 ? -14.039 -3.097 -3.516 1.00 89.88 75 LYS A CA 1
ATOM 575 C C . LYS A 1 75 ? -12.624 -3.607 -3.231 1.00 89.88 75 LYS A C 1
ATOM 577 O O . LYS A 1 75 ? -12.282 -4.722 -3.604 1.00 89.88 75 LYS A O 1
ATOM 582 N N . SER A 1 76 ? -11.788 -2.783 -2.600 1.00 90.62 76 SER A N 1
ATOM 583 C CA . SER A 1 76 ? -10.434 -3.175 -2.189 1.00 90.62 76 SER A CA 1
ATOM 584 C C . SER A 1 76 ? -10.381 -3.803 -0.791 1.00 90.62 76 SER A C 1
ATOM 586 O O . SER A 1 76 ? -9.299 -4.135 -0.304 1.00 90.62 76 SER A O 1
ATOM 588 N N . GLY A 1 77 ? -11.525 -3.927 -0.109 1.00 91.88 77 GLY A N 1
ATOM 589 C CA . GLY A 1 77 ? -11.597 -4.400 1.270 1.00 91.88 77 GLY A CA 1
ATOM 590 C C . GLY A 1 77 ? -12.834 -3.931 2.029 1.00 91.88 77 GLY A C 1
ATOM 591 O O . GLY A 1 77 ? -13.869 -3.613 1.441 1.00 91.88 77 GLY A O 1
ATOM 592 N N . TYR A 1 78 ? -12.700 -3.854 3.353 1.00 92.81 78 TYR A N 1
ATOM 593 C CA . TYR A 1 78 ? -13.771 -3.537 4.295 1.00 92.81 78 TYR A CA 1
ATOM 594 C C . TYR A 1 78 ? -13.362 -2.437 5.284 1.00 92.81 78 TYR A C 1
ATOM 596 O O . TYR A 1 78 ? -12.224 -2.378 5.745 1.00 92.81 78 TYR A O 1
ATOM 604 N N . GLU A 1 79 ? -14.316 -1.591 5.661 1.00 94.62 79 GLU A N 1
ATOM 605 C CA . GLU A 1 79 ? -14.259 -0.737 6.846 1.00 94.62 79 GLU A CA 1
ATOM 606 C C . GLU A 1 79 ? -15.001 -1.445 7.988 1.00 94.62 79 GLU A C 1
ATOM 608 O O . GLU A 1 79 ? -16.204 -1.698 7.901 1.00 94.62 79 GLU A O 1
ATOM 613 N N . LEU A 1 80 ? -14.277 -1.791 9.049 1.00 93.94 80 LEU A N 1
ATOM 614 C CA . LEU A 1 80 ? -14.807 -2.401 10.265 1.00 93.94 80 LEU A CA 1
ATOM 615 C C . LEU A 1 80 ? -15.113 -1.304 11.283 1.00 93.94 80 LEU A C 1
ATOM 617 O O . LEU A 1 80 ? -14.271 -0.439 11.522 1.00 93.94 80 LEU A O 1
ATOM 621 N N . THR A 1 81 ? -16.283 -1.365 11.912 1.00 94.19 81 THR A N 1
ATOM 622 C CA . THR A 1 81 ? -16.644 -0.495 13.039 1.00 94.19 81 THR A CA 1
ATOM 623 C C . THR A 1 81 ? -16.530 -1.279 14.338 1.00 94.19 81 THR A C 1
ATOM 625 O O . THR A 1 81 ? -17.063 -2.385 14.458 1.00 94.19 81 THR A O 1
ATOM 628 N N . LEU A 1 82 ? -15.834 -0.702 15.310 1.00 93.31 82 LEU A N 1
ATOM 629 C CA . LEU A 1 82 ? -15.605 -1.265 16.634 1.00 93.31 82 LEU A CA 1
ATOM 630 C C . LEU A 1 82 ? -16.684 -0.818 17.629 1.00 93.31 82 LEU A C 1
ATOM 632 O O . LEU A 1 82 ? -17.399 0.159 17.408 1.00 93.31 82 LEU A O 1
ATOM 636 N N . SER A 1 83 ? -16.774 -1.513 18.760 1.00 92.25 83 SER A N 1
ATOM 637 C CA . SER A 1 83 ? -17.732 -1.233 19.835 1.00 92.25 83 SER A CA 1
ATOM 638 C C . SER A 1 83 ? -17.575 0.147 20.486 1.00 92.25 83 SER A C 1
ATOM 640 O O . SER A 1 83 ? -18.515 0.622 21.114 1.00 92.25 83 SER A O 1
ATOM 642 N N . ASP A 1 84 ? -16.416 0.797 20.345 1.00 89.75 84 ASP A N 1
ATOM 643 C CA . ASP A 1 84 ? -16.172 2.177 20.793 1.00 89.75 84 ASP A CA 1
ATOM 644 C C . ASP A 1 84 ? -16.466 3.234 19.710 1.00 89.75 84 ASP A C 1
ATOM 646 O O . ASP A 1 84 ? -16.236 4.423 19.924 1.00 89.75 84 ASP A O 1
ATOM 650 N N . GLY A 1 85 ? -16.963 2.816 18.541 1.00 90.50 85 GLY A N 1
ATOM 651 C CA . GLY A 1 85 ? -17.178 3.675 17.376 1.00 90.50 85 GLY A CA 1
ATOM 652 C C . GLY A 1 85 ? -15.925 3.911 16.526 1.00 90.50 85 GLY A C 1
ATOM 653 O O . GLY A 1 85 ? -16.016 4.564 15.484 1.00 90.50 85 GLY A O 1
ATOM 654 N N . GLY A 1 86 ? -14.768 3.371 16.927 1.00 90.94 86 GLY A N 1
ATOM 655 C CA . GLY A 1 86 ? -13.539 3.390 16.142 1.00 90.94 86 GLY A CA 1
ATOM 656 C C . GLY A 1 86 ? -13.679 2.623 14.828 1.00 90.94 86 GLY A C 1
ATOM 657 O O . GLY A 1 86 ? -14.502 1.714 14.698 1.00 90.94 86 GLY A O 1
ATOM 658 N N . LYS A 1 87 ? -12.863 2.989 13.836 1.00 93.31 87 LYS A N 1
ATOM 659 C CA . LYS A 1 87 ? -12.894 2.396 12.495 1.00 93.31 87 LYS A CA 1
ATOM 660 C C . LYS A 1 87 ? -11.544 1.811 12.109 1.00 93.31 87 LYS A C 1
ATOM 662 O O . LYS A 1 87 ? -10.515 2.448 12.323 1.00 93.31 87 LYS A O 1
ATOM 667 N N . ILE A 1 88 ? -11.562 0.626 11.504 1.00 90.38 88 ILE A N 1
ATOM 668 C CA . ILE A 1 88 ? -10.379 -0.042 10.951 1.00 90.38 88 ILE A CA 1
ATOM 669 C C . ILE A 1 88 ? -10.625 -0.337 9.476 1.00 90.38 88 ILE A C 1
ATOM 671 O O . ILE A 1 88 ? -11.588 -1.016 9.129 1.00 90.38 88 ILE A O 1
ATOM 675 N N . THR A 1 89 ? -9.722 0.116 8.611 1.00 91.50 89 THR A N 1
ATOM 676 C CA . THR A 1 89 ? -9.717 -0.277 7.200 1.00 91.50 89 THR A CA 1
ATOM 677 C C . THR A 1 89 ? -8.892 -1.547 7.029 1.00 91.50 89 THR A C 1
ATOM 679 O O . THR A 1 89 ? -7.694 -1.565 7.325 1.00 91.50 89 THR A O 1
ATOM 682 N N . LEU A 1 90 ? -9.529 -2.603 6.529 1.00 89.12 90 LEU A N 1
ATOM 683 C CA . LEU A 1 90 ? -8.911 -3.878 6.188 1.00 89.12 90 LEU A CA 1
ATOM 684 C C . LEU A 1 90 ? -8.957 -4.056 4.669 1.00 89.12 90 LEU A C 1
ATOM 686 O O . LEU A 1 90 ? -10.024 -4.286 4.106 1.00 89.12 90 LEU A O 1
ATOM 690 N N . LYS A 1 91 ? -7.805 -3.944 4.007 1.00 88.50 91 LYS A N 1
ATOM 691 C CA . LYS A 1 91 ? -7.681 -4.178 2.562 1.00 88.50 91 LYS A CA 1
ATOM 692 C C . LYS A 1 91 ? -7.345 -5.639 2.277 1.00 88.50 91 LYS A C 1
ATOM 694 O O . LYS A 1 91 ? -6.583 -6.235 3.034 1.00 88.50 91 LYS A O 1
ATOM 699 N N . HIS A 1 92 ? -7.881 -6.190 1.191 1.00 81.56 92 HIS A N 1
ATOM 700 C CA . HIS A 1 92 ? -7.491 -7.509 0.694 1.00 81.56 92 HIS A CA 1
ATOM 701 C C . HIS A 1 92 ? -6.506 -7.392 -0.475 1.00 81.56 92 HIS A C 1
ATOM 703 O O . HIS A 1 92 ? -6.431 -6.374 -1.168 1.00 81.56 92 HIS A O 1
ATOM 709 N N . GLY A 1 93 ? -5.733 -8.455 -0.701 1.00 70.75 93 GLY A N 1
ATOM 710 C CA . GLY A 1 93 ? -4.832 -8.538 -1.846 1.00 70.75 93 GLY A CA 1
ATOM 711 C C . GLY A 1 93 ? -5.598 -8.631 -3.169 1.00 70.75 93 GLY A C 1
ATOM 712 O O . GLY A 1 93 ? -6.800 -8.889 -3.205 1.00 70.75 93 GLY A O 1
ATOM 713 N N . ALA A 1 94 ? -4.892 -8.484 -4.293 1.00 70.00 94 ALA A N 1
ATOM 714 C CA . ALA A 1 94 ? -5.492 -8.511 -5.634 1.00 70.00 94 ALA A CA 1
ATOM 715 C C . ALA A 1 94 ? -6.218 -9.827 -5.999 1.00 70.00 94 ALA A C 1
ATOM 717 O O . ALA A 1 94 ? -6.902 -9.880 -7.017 1.00 70.00 94 ALA A O 1
ATOM 718 N N . LYS A 1 95 ? -6.050 -10.893 -5.205 1.00 71.62 95 LYS A N 1
ATOM 719 C CA . LYS A 1 95 ? -6.671 -12.209 -5.423 1.00 71.62 95 LYS A CA 1
ATOM 720 C C . LYS A 1 95 ? -7.814 -12.543 -4.455 1.00 71.62 95 LYS A C 1
ATOM 722 O O . LYS A 1 95 ? -8.330 -13.652 -4.553 1.00 71.62 95 LYS A O 1
ATOM 727 N N . GLY A 1 96 ? -8.230 -11.586 -3.619 1.00 50.69 96 GLY A N 1
ATOM 728 C CA . GLY A 1 96 ? -9.235 -11.804 -2.575 1.00 50.69 96 GLY A CA 1
ATOM 729 C C . GLY A 1 96 ? -8.626 -12.463 -1.352 1.00 50.69 96 GLY A C 1
ATOM 730 O O . GLY A 1 96 ? -8.147 -13.608 -1.480 1.00 50.69 96 GLY A O 1
#

Foldseek 3Di:
DVVVVVVVVVVVVVVVVPPPVVVVVVVVVVVVVVVVVVVVVVVVVVVLVVVLVVVVVVCVVVVWDFPDWDQDPVNQFIWTATPVRDIGTDGDDPVD